Protein AF-A0A7C6PMX9-F1 (afdb_monomer_lite)

pLDDT: mean 78.34, std 14.9, range [43.12, 93.38]

Sequence (90 aa):
AHLLERYLEKKLHAKGIKMTATEALKHLSRIRSAHIEIKGTIYRLHSEASPEAVTIFQALGYRIPPRIEPLAKDDRDAKTEDSRAQNALV

Radius of gyration: 16.79 Å; chains: 1; bounding box: 39×36×38 Å

Foldseek 3Di:
DPPVQVVLCVLCVVVVHRDGSVVLVVLLVVFDWDWDDDPNWIKIATDDRDPSNVSSCVSVVHDDDDRIGGDDPVVVVVVVVVVVVVVVVD

Secondary structure (DSSP, 8-state):
-HHHHHHHHHHHHTTT----HHHHHHHHTTS-EEEEEETTEEEEEEPPPPHHHHHHHHHHTPPPPPSEEE--THHHHHHHHHHHHHHS--

Structure (mmCIF, N/CA/C/O backbone):
data_AF-A0A7C6PMX9-F1
#
_entry.id   AF-A0A7C6PMX9-F1
#
loop_
_atom_site.group_PDB
_atom_site.id
_atom_site.type_symbol
_atom_site.label_atom_id
_atom_site.label_alt_id
_atom_site.label_comp_id
_atom_site.label_asym_id
_atom_site.label_entity_id
_atom_site.label_seq_id
_atom_site.pdbx_PDB_ins_code
_atom_site.Cartn_x
_atom_site.Cartn_y
_atom_site.Cartn_z
_atom_site.occupancy
_atom_site.B_iso_or_equiv
_atom_site.auth_seq_id
_atom_site.auth_comp_id
_atom_site.auth_asym_id
_atom_site.auth_atom_id
_atom_site.pdbx_PDB_model_num
ATOM 1 N N . ALA A 1 1 ? -3.253 18.678 11.925 1.00 56.88 1 ALA A N 1
ATOM 2 C CA . ALA A 1 1 ? -2.829 17.462 11.198 1.00 56.88 1 ALA A CA 1
ATOM 3 C C . ALA A 1 1 ? -3.830 16.283 11.251 1.00 56.88 1 ALA A C 1
ATOM 5 O O . ALA A 1 1 ? -3.614 15.306 10.557 1.00 56.88 1 ALA A O 1
ATOM 6 N N . HIS A 1 2 ? -4.965 16.341 11.969 1.00 74.88 2 HIS A N 1
ATOM 7 C CA . HIS A 1 2 ? -5.686 15.110 12.363 1.00 74.88 2 HIS A CA 1
ATOM 8 C C . HIS A 1 2 ? -6.787 14.548 11.447 1.00 74.88 2 HIS A C 1
ATOM 10 O O . HIS A 1 2 ? -7.250 13.435 11.690 1.00 74.88 2 HIS A O 1
ATOM 16 N N . LEU A 1 3 ? -7.263 15.271 10.431 1.00 85.12 3 LEU A N 1
ATOM 17 C CA . LEU A 1 3 ? -8.396 14.788 9.622 1.00 85.12 3 LEU A CA 1
ATOM 18 C C . LEU A 1 3 ? -8.019 13.601 8.727 1.00 85.12 3 LEU A C 1
ATOM 20 O O . LEU A 1 3 ? -8.769 12.629 8.652 1.00 85.12 3 LEU A O 1
ATOM 24 N N . LEU A 1 4 ? -6.846 13.662 8.093 1.00 85.94 4 LEU A N 1
ATOM 25 C CA . LEU A 1 4 ? -6.362 12.599 7.212 1.00 85.94 4 LEU A CA 1
ATOM 26 C C . LEU A 1 4 ? -6.029 11.326 7.999 1.00 85.94 4 LEU A C 1
ATOM 28 O O . LEU A 1 4 ? -6.437 10.237 7.610 1.00 85.94 4 LEU A O 1
ATOM 32 N N . GLU A 1 5 ? -5.344 11.477 9.133 1.00 89.00 5 GLU A N 1
ATOM 33 C CA . GLU A 1 5 ? -4.992 10.376 10.036 1.00 89.00 5 GLU A CA 1
ATOM 34 C C . GLU A 1 5 ? -6.246 9.650 10.534 1.00 89.00 5 GLU A C 1
ATOM 36 O O . GLU A 1 5 ? -6.377 8.442 10.348 1.00 89.00 5 GLU A O 1
ATOM 41 N N . ARG A 1 6 ? -7.234 10.394 11.052 1.00 89.88 6 ARG A N 1
ATOM 42 C CA . ARG A 1 6 ? -8.506 9.813 11.511 1.00 89.88 6 ARG A CA 1
ATOM 43 C C . ARG A 1 6 ? -9.290 9.146 10.387 1.00 89.88 6 ARG A C 1
ATOM 45 O O . ARG A 1 6 ? -9.950 8.135 10.616 1.00 89.88 6 ARG A O 1
ATOM 52 N N . TYR A 1 7 ? -9.251 9.704 9.179 1.00 89.38 7 TYR A N 1
ATOM 53 C CA . TYR A 1 7 ? -9.883 9.086 8.016 1.00 89.38 7 TYR A CA 1
ATOM 54 C C . TYR A 1 7 ? -9.217 7.754 7.652 1.00 89.38 7 TYR A C 1
ATOM 56 O O . TYR A 1 7 ? -9.914 6.771 7.387 1.00 89.38 7 TYR A O 1
ATOM 64 N N . LEU A 1 8 ? -7.884 7.712 7.682 1.00 89.88 8 LEU A N 1
ATOM 65 C CA . LEU A 1 8 ? -7.108 6.504 7.428 1.00 89.88 8 LEU A CA 1
ATOM 66 C C . LEU A 1 8 ? -7.428 5.425 8.469 1.00 89.88 8 LEU A C 1
ATOM 68 O O . LEU A 1 8 ? -7.797 4.312 8.106 1.00 89.88 8 LEU A O 1
ATOM 72 N N . GLU A 1 9 ? -7.373 5.780 9.752 1.00 93.38 9 GLU A N 1
ATOM 73 C CA . GLU A 1 9 ? -7.703 4.888 10.867 1.00 93.38 9 GLU A CA 1
ATOM 74 C C . GLU A 1 9 ? -9.123 4.350 10.745 1.00 93.38 9 GLU A C 1
ATOM 76 O O . GLU A 1 9 ? -9.330 3.141 10.806 1.00 93.38 9 GLU A O 1
ATOM 81 N N . LYS A 1 10 ? -10.101 5.217 10.459 1.00 91.88 10 LYS A N 1
ATOM 82 C CA . LYS A 1 10 ? -11.494 4.804 10.256 1.00 91.88 10 LYS A CA 1
ATOM 83 C C . LYS A 1 10 ? -11.625 3.772 9.136 1.00 91.88 10 LYS A C 1
ATOM 85 O O . LYS A 1 10 ? -12.363 2.800 9.293 1.00 91.88 10 LYS A O 1
ATOM 90 N N . LYS A 1 11 ? -10.926 3.959 8.012 1.00 90.12 11 LYS A N 1
ATOM 91 C CA . LYS A 1 11 ? -10.940 2.993 6.901 1.00 90.12 11 LYS A CA 1
ATOM 92 C C . LYS A 1 11 ? -10.300 1.662 7.278 1.00 90.12 11 LYS A C 1
ATOM 94 O O . LYS A 1 11 ? -10.851 0.616 6.947 1.00 90.12 11 LYS A O 1
ATOM 99 N N . LEU A 1 12 ? -9.169 1.697 7.974 1.00 91.69 12 LEU A N 1
ATOM 100 C CA . LEU A 1 12 ? -8.465 0.495 8.419 1.00 91.69 12 LEU A CA 1
ATOM 101 C C . LEU A 1 12 ? -9.307 -0.285 9.437 1.00 91.69 12 LEU A C 1
ATOM 103 O O . LEU A 1 12 ? -9.513 -1.490 9.288 1.00 91.69 12 LEU A O 1
ATOM 107 N N . HIS A 1 13 ? -9.904 0.413 10.404 1.00 92.88 13 HIS A N 1
ATOM 108 C CA . HIS A 1 13 ? -10.746 -0.189 11.439 1.00 92.88 13 HIS A CA 1
ATOM 109 C C . HIS A 1 13 ? -12.031 -0.777 10.852 1.00 92.88 13 HIS A C 1
ATOM 111 O O . HIS A 1 13 ? -12.444 -1.858 11.265 1.00 92.88 13 HIS A O 1
ATOM 117 N N . ALA A 1 14 ? -12.618 -0.143 9.830 1.00 91.12 14 ALA A N 1
ATOM 118 C CA . ALA A 1 14 ? -13.762 -0.689 9.090 1.00 91.12 14 ALA A CA 1
ATOM 119 C C . ALA A 1 14 ? -13.453 -2.022 8.378 1.00 91.12 14 ALA A C 1
ATOM 121 O O . ALA A 1 14 ? -14.368 -2.757 8.015 1.00 91.12 14 ALA A O 1
ATOM 122 N N . LYS A 1 15 ? -12.170 -2.346 8.185 1.00 89.12 15 LYS A N 1
ATOM 123 C CA . LYS A 1 15 ? -11.686 -3.618 7.632 1.00 89.12 15 LYS A CA 1
ATOM 124 C C . LYS A 1 15 ? -11.135 -4.565 8.704 1.00 89.12 15 LYS A C 1
ATOM 126 O O . LYS A 1 15 ? -10.521 -5.570 8.366 1.00 89.12 15 LYS A O 1
ATOM 131 N N . GLY A 1 16 ? -11.358 -4.262 9.985 1.00 89.88 16 GLY A N 1
ATOM 132 C CA . GLY A 1 16 ? -10.909 -5.078 11.117 1.00 89.88 16 GLY A CA 1
ATOM 133 C C . GLY A 1 16 ? -9.442 -4.875 11.502 1.00 89.88 16 GLY A C 1
ATOM 134 O O . GLY A 1 16 ? -8.938 -5.565 12.384 1.00 89.88 16 GLY A O 1
ATOM 135 N N . ILE A 1 17 ? -8.752 -3.917 10.882 1.00 90.44 17 ILE A N 1
ATOM 136 C CA . ILE A 1 17 ? -7.344 -3.637 11.143 1.00 90.44 17 ILE A CA 1
ATOM 137 C C . ILE A 1 17 ? -7.252 -2.575 12.236 1.00 90.44 17 ILE A C 1
ATOM 139 O O . ILE A 1 17 ? -7.466 -1.389 11.986 1.00 90.44 17 ILE A O 1
ATOM 143 N N . LYS A 1 18 ? -6.908 -2.993 13.455 1.00 90.19 18 LYS A N 1
ATOM 144 C CA . LYS A 1 18 ? -6.664 -2.088 14.586 1.00 90.19 18 LYS A CA 1
ATOM 145 C C . LYS A 1 18 ? -5.229 -1.559 14.542 1.00 90.19 18 LYS A C 1
ATOM 147 O O . LYS A 1 18 ? -4.374 -2.044 15.272 1.00 90.19 18 LYS A O 1
ATOM 152 N N . MET A 1 19 ? -4.975 -0.589 13.668 1.00 91.06 19 MET A N 1
ATOM 153 C CA . MET A 1 19 ? -3.710 0.156 13.636 1.00 91.06 19 MET A CA 1
ATOM 154 C C . MET A 1 19 ? -3.960 1.663 13.610 1.00 91.06 19 MET A C 1
ATOM 156 O O . MET A 1 19 ? -5.035 2.113 13.196 1.00 91.06 19 MET A O 1
ATOM 160 N N . THR A 1 20 ? -2.970 2.430 14.051 1.00 92.25 20 THR A N 1
ATOM 161 C CA . THR A 1 20 ? -2.953 3.896 13.943 1.00 92.25 20 THR A CA 1
ATOM 162 C C . THR A 1 20 ? -2.507 4.346 12.551 1.00 92.25 20 THR A C 1
ATOM 164 O O . THR A 1 20 ? -1.866 3.594 11.808 1.00 92.25 20 THR A O 1
ATOM 167 N N . ALA A 1 21 ? -2.794 5.597 12.187 1.00 88.94 21 ALA A N 1
ATOM 168 C CA . ALA A 1 21 ? -2.334 6.152 10.914 1.00 88.94 21 ALA A CA 1
ATOM 169 C C . ALA A 1 21 ? -0.804 6.173 10.810 1.00 88.94 21 ALA A C 1
ATOM 171 O O . ALA A 1 21 ? -0.244 5.859 9.761 1.00 88.94 21 ALA A O 1
ATOM 172 N N . THR A 1 22 ? -0.125 6.488 11.911 1.00 90.44 22 THR A N 1
ATOM 173 C CA . THR A 1 22 ? 1.339 6.528 11.985 1.00 90.44 22 THR A CA 1
ATOM 174 C C . THR A 1 22 ? 1.958 5.158 11.725 1.00 90.44 22 THR A C 1
ATOM 176 O O . THR A 1 22 ? 2.933 5.049 10.981 1.00 90.44 22 THR A O 1
ATOM 179 N N . GLU A 1 23 ? 1.387 4.098 12.297 1.00 90.19 23 GLU A N 1
ATOM 180 C CA . GLU A 1 23 ? 1.837 2.727 12.042 1.00 90.19 23 GLU A CA 1
ATOM 181 C C . GLU A 1 23 ? 1.617 2.342 10.582 1.00 90.19 23 GLU A C 1
ATOM 183 O O . GLU A 1 23 ? 2.548 1.862 9.932 1.00 90.19 23 GLU A O 1
ATOM 188 N N . ALA A 1 24 ? 0.436 2.635 10.033 1.00 88.75 24 ALA A N 1
ATOM 189 C CA . ALA A 1 24 ? 0.134 2.377 8.630 1.00 88.75 24 ALA A CA 1
ATOM 190 C C . ALA A 1 24 ? 1.154 3.055 7.703 1.00 88.75 24 ALA A C 1
ATOM 192 O O . ALA A 1 24 ? 1.759 2.409 6.845 1.00 88.75 24 ALA A O 1
ATOM 193 N N . LEU A 1 25 ? 1.415 4.346 7.922 1.00 88.31 25 LEU A N 1
ATOM 194 C CA . LEU A 1 25 ? 2.383 5.122 7.149 1.00 88.31 25 LEU A CA 1
ATOM 195 C C . LEU A 1 25 ? 3.810 4.588 7.301 1.00 88.31 25 LEU A C 1
ATOM 197 O O . LEU A 1 25 ? 4.562 4.584 6.330 1.00 88.31 25 LEU A O 1
ATOM 201 N N . LYS A 1 26 ? 4.183 4.084 8.481 1.00 89.69 26 LYS A N 1
ATOM 202 C CA . LYS A 1 26 ? 5.490 3.454 8.713 1.00 89.69 26 LYS A CA 1
ATOM 203 C C . LYS A 1 26 ? 5.664 2.157 7.921 1.00 89.69 26 LYS A C 1
ATOM 205 O O . LYS A 1 26 ? 6.773 1.861 7.485 1.00 89.69 26 LYS A O 1
ATOM 210 N N . HIS A 1 27 ? 4.602 1.378 7.734 1.00 88.38 27 HIS A N 1
ATOM 211 C CA . HIS A 1 27 ? 4.646 0.193 6.874 1.00 88.38 27 HIS A CA 1
ATOM 212 C C . HIS A 1 27 ? 4.695 0.575 5.393 1.00 88.38 27 HIS A C 1
ATOM 214 O O . HIS A 1 27 ? 5.487 0.008 4.644 1.00 88.38 27 HIS A O 1
ATOM 220 N N . LEU A 1 28 ? 3.911 1.572 4.982 1.00 85.62 28 LEU A N 1
ATOM 221 C CA . LEU A 1 28 ? 3.882 2.047 3.598 1.00 85.62 28 LEU A CA 1
ATOM 222 C C . LEU A 1 28 ? 5.202 2.709 3.174 1.00 85.62 28 LEU A C 1
ATOM 224 O O . LEU A 1 28 ? 5.669 2.473 2.064 1.00 85.62 28 LEU A O 1
ATOM 228 N N . SER A 1 29 ? 5.851 3.471 4.059 1.00 83.94 29 SER A N 1
ATOM 229 C CA . SER A 1 29 ? 7.120 4.157 3.769 1.00 83.94 29 SER A CA 1
ATOM 230 C C . SER A 1 29 ? 8.305 3.213 3.556 1.00 83.94 29 SER A C 1
ATOM 232 O O . SER A 1 29 ? 9.334 3.616 3.014 1.00 83.94 29 SER A O 1
ATOM 234 N N . ARG A 1 30 ? 8.174 1.939 3.948 1.00 83.31 30 ARG A N 1
ATOM 235 C CA . ARG A 1 30 ? 9.175 0.903 3.654 1.00 83.31 30 ARG A CA 1
ATOM 236 C C . ARG A 1 30 ? 9.194 0.507 2.184 1.00 83.31 30 ARG A C 1
ATOM 238 O O . ARG A 1 30 ? 10.201 -0.040 1.742 1.00 83.31 30 ARG A O 1
ATOM 245 N N . ILE A 1 31 ? 8.130 0.796 1.432 1.00 84.19 31 ILE A N 1
ATOM 246 C CA . ILE A 1 31 ? 8.132 0.628 -0.019 1.00 84.19 31 ILE A CA 1
ATOM 247 C C . ILE A 1 31 ? 8.953 1.766 -0.618 1.00 84.19 31 ILE A C 1
ATOM 249 O O . ILE A 1 31 ? 8.474 2.883 -0.815 1.00 84.19 31 ILE A O 1
ATOM 253 N N . ARG A 1 32 ? 10.224 1.481 -0.888 1.00 80.00 32 ARG A N 1
ATOM 254 C CA . ARG A 1 32 ? 11.132 2.419 -1.542 1.00 80.00 32 ARG A CA 1
ATOM 255 C C . ARG A 1 32 ? 10.860 2.427 -3.037 1.00 80.00 32 ARG A C 1
ATOM 257 O O . ARG A 1 32 ? 10.557 1.389 -3.620 1.00 80.00 32 ARG A O 1
ATOM 264 N N . SER A 1 33 ? 11.012 3.590 -3.654 1.00 82.56 33 SER A N 1
ATOM 265 C CA . SER A 1 33 ? 11.070 3.715 -5.107 1.00 82.56 33 SER A CA 1
ATOM 266 C C . SER A 1 33 ? 12.474 4.145 -5.530 1.00 82.56 33 SER A C 1
ATOM 268 O O . SER A 1 33 ? 13.108 4.968 -4.871 1.00 82.56 33 SER A O 1
ATOM 270 N N . ALA A 1 34 ? 12.975 3.560 -6.610 1.00 80.94 34 ALA A N 1
ATOM 271 C CA . ALA A 1 34 ? 14.233 3.911 -7.254 1.00 80.94 34 ALA A CA 1
ATOM 272 C C . ALA A 1 34 ? 13.985 4.134 -8.747 1.00 80.94 34 ALA A C 1
ATOM 274 O O . ALA A 1 34 ? 13.076 3.539 -9.319 1.00 80.94 34 ALA A O 1
ATOM 275 N N . HIS A 1 35 ? 14.785 4.983 -9.384 1.00 81.38 35 HIS A N 1
ATOM 276 C CA . HIS A 1 35 ? 14.730 5.165 -10.833 1.00 81.38 35 HIS A CA 1
ATOM 277 C C . HIS A 1 35 ? 15.886 4.403 -11.466 1.00 81.38 35 HIS A C 1
ATOM 279 O O . HIS A 1 35 ? 17.017 4.491 -10.988 1.00 81.38 35 HIS A O 1
ATOM 285 N N . ILE A 1 36 ? 15.594 3.649 -12.519 1.00 82.12 36 ILE A N 1
ATOM 286 C CA . ILE A 1 36 ? 16.597 2.918 -13.289 1.00 82.12 36 ILE A CA 1
ATOM 287 C C . ILE A 1 36 ? 16.442 3.272 -14.761 1.00 82.12 36 ILE A C 1
ATOM 289 O O . ILE A 1 36 ? 15.327 3.370 -15.267 1.00 82.12 36 ILE A O 1
ATOM 293 N N . GLU A 1 37 ? 17.558 3.459 -15.452 1.00 82.69 37 GLU A N 1
ATOM 294 C CA . GLU A 1 37 ? 17.567 3.670 -16.893 1.00 82.69 37 GLU A CA 1
ATOM 295 C C . GLU A 1 37 ? 18.017 2.386 -17.589 1.00 82.69 37 GLU A C 1
ATOM 297 O O . GLU A 1 37 ? 19.078 1.838 -17.290 1.00 82.69 37 GLU A O 1
ATOM 302 N N . ILE A 1 38 ? 17.202 1.888 -18.517 1.00 81.62 38 ILE A N 1
ATOM 303 C CA . ILE A 1 38 ? 17.522 0.720 -19.337 1.00 81.62 38 ILE A CA 1
ATOM 304 C C . ILE A 1 38 ? 17.327 1.117 -20.795 1.00 81.62 38 ILE A C 1
ATOM 306 O O . ILE A 1 38 ? 16.212 1.433 -21.211 1.00 81.62 38 ILE A O 1
ATOM 310 N N . LYS A 1 39 ? 18.410 1.076 -21.583 1.00 82.75 39 LYS A N 1
ATOM 311 C CA . LYS A 1 39 ? 18.395 1.367 -23.030 1.00 82.75 39 LYS A CA 1
ATOM 312 C C . LYS A 1 39 ? 17.718 2.714 -23.364 1.00 82.75 39 LYS A C 1
ATOM 314 O O . LYS A 1 39 ? 16.892 2.779 -24.270 1.00 82.75 39 LYS A O 1
ATOM 319 N N . GLY A 1 40 ? 18.019 3.771 -22.603 1.00 81.25 40 GLY A N 1
ATOM 320 C CA . GLY A 1 40 ? 17.457 5.114 -22.812 1.00 81.25 40 GLY A 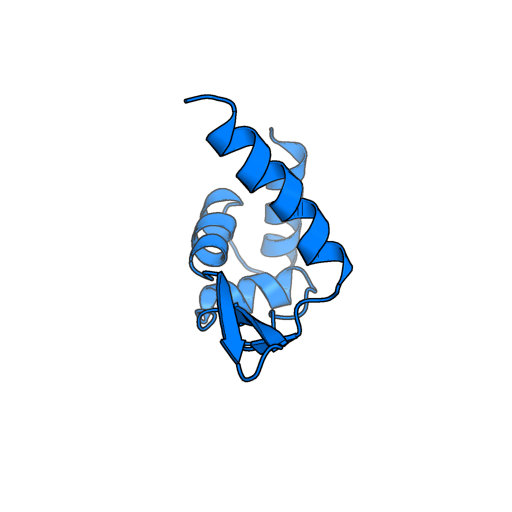CA 1
ATOM 321 C C . GLY A 1 40 ? 16.022 5.311 -22.308 1.00 81.25 40 GLY A C 1
ATOM 322 O O . GLY A 1 40 ? 15.439 6.373 -22.515 1.00 81.25 40 GLY A O 1
ATOM 323 N N . THR A 1 41 ? 15.425 4.301 -21.664 1.00 83.19 41 THR A N 1
ATOM 324 C CA . THR A 1 41 ? 14.087 4.390 -21.060 1.00 83.19 41 THR A CA 1
ATOM 325 C C . THR A 1 41 ? 14.201 4.377 -19.540 1.00 83.19 41 THR A C 1
ATOM 327 O O . THR A 1 41 ? 14.843 3.489 -18.976 1.00 83.19 41 THR A O 1
ATOM 330 N N . ILE A 1 42 ? 13.572 5.350 -18.878 1.00 83.56 42 ILE A N 1
ATOM 331 C CA . ILE A 1 42 ? 13.554 5.456 -17.416 1.00 83.56 42 ILE A CA 1
ATOM 332 C C . ILE A 1 42 ? 12.365 4.666 -16.868 1.00 83.56 42 ILE A C 1
ATOM 334 O O . ILE A 1 42 ? 11.223 4.848 -17.290 1.00 83.56 42 ILE A O 1
ATOM 338 N N . TYR A 1 43 ? 12.639 3.820 -15.886 1.00 84.12 43 TYR A N 1
ATOM 339 C CA . TYR A 1 43 ? 11.654 3.049 -15.146 1.00 84.12 43 TYR A CA 1
ATOM 340 C C . TYR A 1 43 ? 11.690 3.447 -13.675 1.00 84.12 43 TYR A C 1
ATOM 342 O O . TYR A 1 43 ? 12.750 3.749 -13.119 1.00 84.12 43 TYR A O 1
ATOM 350 N N . ARG A 1 44 ? 10.530 3.400 -13.027 1.00 83.50 44 ARG A N 1
ATOM 351 C CA . ARG A 1 44 ? 10.395 3.437 -11.576 1.00 83.50 44 ARG A CA 1
ATOM 352 C C . ARG A 1 44 ? 10.329 2.002 -11.063 1.00 83.50 44 ARG A C 1
ATOM 354 O O . ARG A 1 44 ? 9.445 1.232 -11.427 1.00 83.50 44 ARG A O 1
ATOM 361 N N . LEU A 1 45 ? 11.298 1.646 -10.235 1.00 84.56 45 LEU A N 1
ATOM 362 C CA . LEU A 1 45 ? 11.377 0.375 -9.537 1.00 84.56 45 LEU A CA 1
ATOM 363 C C . LEU A 1 45 ? 10.846 0.563 -8.116 1.00 84.56 45 LEU A C 1
ATOM 365 O O . LEU A 1 45 ? 11.344 1.416 -7.385 1.00 84.56 45 LEU A O 1
ATOM 369 N N . HIS A 1 46 ? 9.877 -0.243 -7.707 1.00 83.69 46 HIS A N 1
ATOM 370 C CA . HIS A 1 46 ? 9.386 -0.300 -6.335 1.00 83.69 46 HIS A CA 1
AT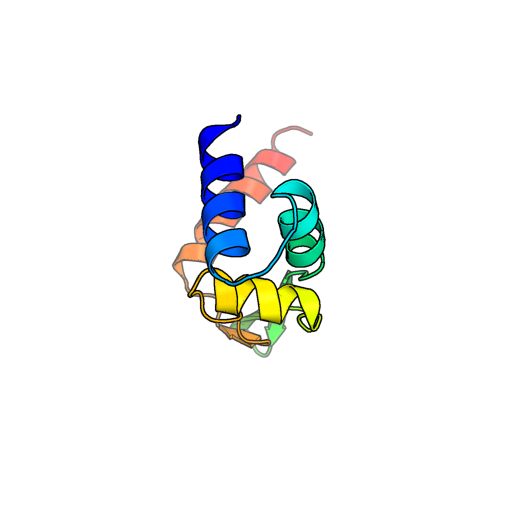OM 371 C C . HIS A 1 46 ? 9.967 -1.521 -5.620 1.00 83.69 46 HIS A C 1
ATOM 373 O O . HIS A 1 46 ? 10.032 -2.616 -6.187 1.00 83.69 46 HIS A O 1
ATOM 379 N N . SER A 1 47 ? 10.384 -1.349 -4.364 1.00 82.81 47 SER A N 1
ATOM 380 C CA . SER A 1 47 ? 10.756 -2.478 -3.515 1.00 82.81 47 SER A CA 1
ATOM 381 C C . SER A 1 47 ? 9.544 -3.367 -3.247 1.00 82.81 47 SER A C 1
ATOM 383 O O . SER A 1 47 ? 8.397 -2.926 -3.322 1.00 82.81 47 SER A O 1
ATOM 385 N N . GLU A 1 48 ? 9.798 -4.626 -2.901 1.00 81.50 48 GLU A N 1
ATOM 386 C CA . GLU A 1 48 ? 8.734 -5.557 -2.544 1.00 81.50 48 GLU A CA 1
ATOM 387 C C . GLU A 1 48 ? 7.884 -5.022 -1.383 1.00 81.50 48 GLU A C 1
ATOM 389 O O . GLU A 1 48 ? 8.407 -4.551 -0.369 1.00 81.50 48 GLU A O 1
ATOM 394 N N . ALA A 1 49 ? 6.563 -5.068 -1.560 1.00 82.69 49 ALA A N 1
ATOM 395 C CA . ALA A 1 49 ? 5.621 -4.698 -0.519 1.00 82.69 49 ALA A CA 1
ATOM 396 C C . ALA A 1 49 ? 5.595 -5.792 0.551 1.00 82.69 49 ALA A C 1
ATOM 398 O O . ALA A 1 49 ? 5.383 -6.964 0.237 1.00 82.69 49 ALA A O 1
ATOM 399 N N . SER A 1 50 ? 5.781 -5.410 1.817 1.00 85.38 50 SER A N 1
ATOM 400 C CA . SER A 1 50 ? 5.634 -6.359 2.919 1.00 85.38 50 SER A CA 1
ATOM 401 C C . SER A 1 50 ? 4.172 -6.823 3.041 1.00 85.38 50 SER A C 1
ATOM 403 O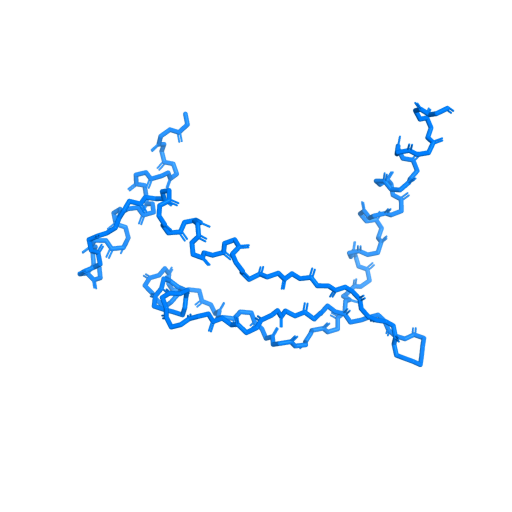 O . SER A 1 50 ? 3.266 -6.088 2.626 1.00 85.38 50 SER A O 1
ATOM 405 N N . PRO A 1 51 ? 3.902 -8.000 3.634 1.00 87.69 51 PRO A N 1
ATOM 406 C CA . PRO A 1 51 ? 2.536 -8.486 3.845 1.00 87.69 51 PRO A CA 1
ATOM 407 C C . PRO A 1 51 ? 1.635 -7.470 4.567 1.00 87.69 51 PRO A C 1
ATOM 409 O O . PRO A 1 51 ? 0.453 -7.326 4.245 1.00 87.69 51 PRO A O 1
ATOM 412 N N . GLU A 1 52 ? 2.198 -6.698 5.498 1.00 88.12 52 GLU A N 1
ATOM 413 C CA . GLU A 1 52 ? 1.482 -5.642 6.217 1.00 88.12 52 GLU A CA 1
ATOM 414 C C . GLU A 1 52 ? 1.121 -4.479 5.289 1.00 88.12 52 GLU A C 1
ATOM 416 O O . GLU A 1 52 ? -0.011 -3.999 5.315 1.00 88.12 52 GLU A O 1
ATOM 421 N N . ALA A 1 53 ? 2.048 -4.052 4.426 1.00 87.06 53 ALA A N 1
ATOM 422 C CA . ALA A 1 53 ? 1.782 -3.001 3.450 1.00 87.06 53 ALA A CA 1
ATOM 423 C C . ALA A 1 53 ? 0.700 -3.433 2.448 1.00 87.06 53 ALA A C 1
ATOM 425 O O . ALA A 1 53 ? -0.216 -2.663 2.166 1.00 87.06 53 ALA A O 1
ATOM 426 N N . VAL A 1 54 ? 0.750 -4.681 1.972 1.00 87.56 54 VAL A N 1
ATOM 427 C CA . VAL A 1 54 ? -0.288 -5.279 1.113 1.00 87.56 54 VAL A CA 1
ATOM 428 C C . VAL A 1 54 ? -1.661 -5.213 1.780 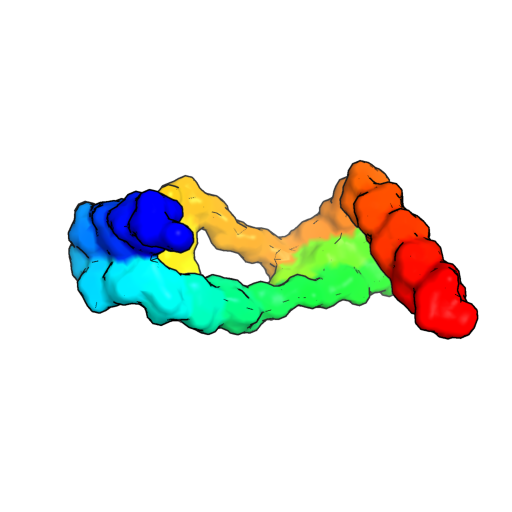1.00 87.56 54 VAL A C 1
ATOM 430 O O . VAL A 1 54 ? -2.625 -4.751 1.168 1.00 87.56 54 VAL A O 1
ATOM 433 N N . THR A 1 55 ? -1.734 -5.613 3.049 1.00 89.06 55 THR A N 1
ATOM 434 C CA . THR A 1 55 ? -2.971 -5.593 3.840 1.00 89.06 55 THR A CA 1
ATOM 435 C C . THR A 1 55 ? -3.530 -4.171 3.970 1.00 89.06 55 THR A C 1
ATOM 437 O O . THR A 1 55 ? -4.732 -3.954 3.810 1.00 89.06 55 THR A O 1
ATOM 440 N N . ILE A 1 56 ? -2.659 -3.177 4.174 1.00 89.56 56 ILE A N 1
ATOM 441 C CA . ILE A 1 56 ? -3.039 -1.759 4.228 1.00 89.56 56 ILE A CA 1
ATOM 442 C C . ILE A 1 56 ? -3.579 -1.278 2.872 1.00 89.56 56 ILE A C 1
ATOM 444 O O . ILE A 1 56 ? -4.655 -0.682 2.831 1.00 89.56 56 ILE A O 1
ATOM 448 N N . PHE A 1 57 ? -2.895 -1.556 1.754 1.00 89.25 57 PHE A N 1
ATOM 449 C CA . PHE A 1 57 ? -3.366 -1.163 0.415 1.00 89.25 57 PHE A CA 1
ATOM 450 C C . PHE A 1 57 ? -4.747 -1.742 0.098 1.00 89.25 57 PHE A C 1
ATOM 452 O O . PHE A 1 57 ? -5.639 -1.010 -0.338 1.00 89.25 57 PHE A O 1
ATOM 459 N N . GLN A 1 58 ? -4.943 -3.032 0.380 1.00 88.62 58 GLN A N 1
ATOM 460 C CA . GLN A 1 58 ? -6.222 -3.711 0.179 1.00 88.62 58 GLN A CA 1
ATOM 461 C C . GLN A 1 58 ? -7.333 -3.096 1.032 1.00 88.62 58 GLN A C 1
ATOM 463 O O . GLN A 1 58 ? -8.432 -2.845 0.535 1.00 88.62 58 GLN A O 1
ATOM 468 N N . ALA A 1 59 ? -7.051 -2.799 2.302 1.00 87.75 59 ALA A N 1
ATOM 469 C CA . ALA A 1 59 ? -8.025 -2.191 3.199 1.00 87.75 59 ALA A CA 1
ATOM 470 C C . ALA A 1 59 ? -8.438 -0.781 2.761 1.00 87.75 59 ALA A C 1
ATOM 472 O O . ALA A 1 59 ? -9.603 -0.399 2.892 1.00 87.75 59 ALA A O 1
ATOM 473 N N . LEU A 1 60 ? -7.500 -0.021 2.199 1.00 87.38 60 LEU A N 1
ATOM 474 C CA . LEU A 1 60 ? -7.751 1.321 1.683 1.00 87.38 60 LEU A CA 1
ATOM 475 C C . LEU A 1 60 ? -8.421 1.325 0.296 1.00 87.38 60 LEU A C 1
ATOM 477 O O . LEU A 1 60 ? -8.910 2.377 -0.125 1.00 87.38 60 LEU A O 1
ATOM 481 N N . GLY A 1 61 ? -8.498 0.168 -0.373 1.00 85.12 61 GLY A N 1
ATOM 482 C CA . GLY A 1 61 ? -9.074 0.012 -1.711 1.00 85.12 61 GLY A CA 1
ATOM 483 C C . GLY A 1 61 ? -8.147 0.473 -2.837 1.00 85.12 61 GLY A C 1
ATOM 484 O O . GLY A 1 61 ? -8.619 0.777 -3.929 1.00 85.12 61 GLY A O 1
ATOM 485 N N . TYR A 1 62 ? -6.843 0.554 -2.576 1.00 86.88 62 TYR A N 1
ATOM 486 C CA . TYR A 1 62 ? -5.842 0.942 -3.563 1.00 86.88 62 TYR A CA 1
ATOM 487 C C . TYR A 1 62 ? -5.173 -0.281 -4.185 1.00 86.88 62 TYR A C 1
ATOM 489 O O . TYR A 1 62 ? -5.033 -1.337 -3.565 1.00 86.88 62 TYR A O 1
ATOM 497 N N . ARG A 1 63 ? -4.708 -0.116 -5.425 1.00 84.31 63 ARG A N 1
ATOM 498 C CA . ARG A 1 63 ? -3.857 -1.107 -6.078 1.00 84.31 63 ARG A CA 1
ATOM 499 C C . ARG A 1 63 ? -2.448 -1.024 -5.494 1.00 84.31 63 ARG A C 1
ATOM 501 O O . ARG A 1 63 ? -1.927 0.066 -5.280 1.00 84.31 63 ARG A O 1
ATOM 508 N N . ILE A 1 64 ? -1.835 -2.181 -5.266 1.00 84.19 64 ILE A N 1
ATOM 509 C CA . ILE A 1 64 ? -0.425 -2.261 -4.875 1.00 84.19 64 ILE A CA 1
ATOM 510 C C . ILE A 1 64 ? 0.413 -1.772 -6.068 1.00 84.19 64 ILE A C 1
ATOM 512 O O . ILE A 1 64 ? 0.162 -2.236 -7.188 1.00 84.19 64 ILE A O 1
ATOM 516 N N . PRO A 1 65 ? 1.372 -0.852 -5.866 1.00 79.62 65 PRO A N 1
ATOM 517 C CA . PRO A 1 65 ? 2.214 -0.372 -6.951 1.00 79.62 65 PRO A CA 1
ATOM 518 C C . PRO A 1 65 ? 2.977 -1.543 -7.594 1.00 79.62 65 PRO A C 1
ATOM 520 O O . PRO A 1 65 ? 3.482 -2.416 -6.878 1.00 79.62 65 PRO A O 1
ATOM 523 N N . PRO A 1 66 ? 3.039 -1.610 -8.935 1.00 82.19 66 PRO A N 1
ATOM 524 C CA . PRO A 1 66 ? 3.794 -2.650 -9.621 1.00 82.19 66 PRO A CA 1
ATOM 525 C C . PRO A 1 66 ? 5.288 -2.508 -9.311 1.00 82.19 66 PRO A C 1
ATOM 527 O O . PRO A 1 66 ? 5.788 -1.410 -9.090 1.00 82.19 66 PRO A O 1
ATOM 530 N N . ARG A 1 67 ? 6.032 -3.622 -9.323 1.00 81.31 67 ARG A N 1
ATOM 531 C CA . ARG A 1 67 ? 7.481 -3.586 -9.054 1.00 81.31 67 ARG A CA 1
ATOM 532 C C . ARG A 1 67 ? 8.249 -2.734 -10.059 1.00 81.31 67 ARG A C 1
ATOM 534 O O . ARG A 1 67 ? 9.250 -2.142 -9.687 1.00 81.31 67 ARG A O 1
ATOM 541 N N . ILE A 1 68 ? 7.811 -2.704 -11.313 1.00 82.31 68 ILE A N 1
ATOM 542 C CA . ILE A 1 68 ? 8.417 -1.917 -12.385 1.00 82.31 68 ILE A CA 1
ATOM 543 C C . ILE A 1 68 ? 7.290 -1.160 -13.075 1.00 82.31 68 ILE A C 1
ATOM 545 O O . ILE A 1 68 ? 6.307 -1.769 -13.498 1.00 82.31 68 ILE A O 1
ATOM 549 N N . GLU A 1 69 ? 7.457 0.146 -13.213 1.00 84.38 69 GLU A N 1
ATOM 550 C CA . GLU A 1 69 ? 6.553 1.017 -13.952 1.00 84.38 69 GLU A CA 1
ATOM 551 C C . GLU A 1 69 ? 7.368 1.894 -14.915 1.00 84.38 69 GLU A C 1
ATOM 553 O O . GLU A 1 69 ? 8.401 2.433 -14.511 1.00 84.38 69 GLU A O 1
ATOM 558 N N . PRO A 1 70 ? 6.976 2.032 -16.193 1.00 80.50 70 PRO A N 1
ATOM 559 C CA . PRO A 1 70 ? 7.607 3.005 -17.078 1.00 80.50 70 PRO A CA 1
ATOM 560 C C . PRO A 1 70 ? 7.340 4.417 -16.548 1.00 80.50 70 PRO A C 1
ATOM 562 O O . PRO A 1 70 ? 6.196 4.769 -16.261 1.00 80.50 70 PRO A O 1
ATOM 565 N N . LEU A 1 71 ? 8.387 5.234 -16.415 1.00 76.69 71 LEU A N 1
ATOM 566 C CA . LEU A 1 71 ? 8.218 6.601 -15.938 1.00 76.69 71 LEU A CA 1
ATOM 567 C C . LEU A 1 71 ? 7.584 7.439 -17.059 1.00 76.69 71 LEU A C 1
ATOM 569 O O . LEU A 1 71 ? 8.203 7.667 -18.103 1.00 76.69 71 LEU A O 1
ATOM 573 N N . ALA A 1 72 ? 6.335 7.869 -16.863 1.00 65.69 72 ALA A N 1
ATOM 574 C CA . ALA A 1 72 ? 5.639 8.727 -17.816 1.00 65.69 72 ALA A CA 1
ATOM 575 C C . ALA A 1 72 ? 6.368 10.073 -17.978 1.00 65.69 72 ALA A C 1
ATOM 577 O O . ALA A 1 72 ? 7.056 10.549 -17.075 1.00 65.69 72 ALA A O 1
ATOM 578 N N . LYS A 1 73 ? 6.227 10.685 -19.160 1.00 55.03 73 LYS A N 1
ATOM 579 C CA . LYS A 1 73 ? 6.970 11.890 -19.560 1.00 55.03 73 LYS A CA 1
ATOM 580 C C . LYS A 1 73 ? 6.772 13.068 -18.595 1.00 55.03 73 LYS A C 1
ATOM 582 O O . LYS A 1 73 ? 7.747 13.777 -18.384 1.00 55.03 73 LYS A O 1
ATOM 587 N N . ASP A 1 74 ? 5.604 13.181 -17.968 1.00 56.78 74 ASP A N 1
ATOM 588 C CA . ASP A 1 74 ? 5.248 14.281 -17.059 1.00 56.78 74 ASP A CA 1
ATOM 589 C C . ASP A 1 74 ? 6.015 14.248 -15.719 1.00 56.78 74 ASP A C 1
ATOM 591 O O . ASP A 1 74 ? 6.270 15.290 -15.121 1.00 56.78 74 ASP A O 1
ATOM 595 N N . ASP A 1 75 ? 6.496 13.076 -15.281 1.00 52.94 75 ASP A N 1
ATOM 596 C CA . ASP A 1 75 ? 7.327 12.940 -14.070 1.00 52.94 75 ASP A CA 1
ATOM 597 C C . ASP A 1 75 ? 8.794 13.365 -14.300 1.00 52.94 75 ASP A C 1
ATOM 599 O O . ASP A 1 75 ? 9.557 13.528 -13.342 1.00 52.94 75 ASP A O 1
ATOM 603 N N . ARG A 1 76 ? 9.220 13.537 -15.562 1.00 52.88 76 ARG A N 1
ATOM 604 C CA . ARG A 1 76 ? 10.569 14.032 -15.900 1.00 52.88 76 ARG A CA 1
ATOM 605 C C . ARG A 1 76 ? 10.718 15.525 -15.617 1.00 52.88 76 ARG A C 1
ATOM 607 O O . ARG A 1 76 ? 11.798 15.970 -15.221 1.00 52.88 76 ARG A O 1
ATOM 614 N N . ASP A 1 77 ? 9.639 16.279 -15.785 1.00 50.69 77 ASP A N 1
ATOM 615 C CA . ASP A 1 77 ? 9.667 17.735 -15.665 1.00 50.69 77 ASP A CA 1
ATOM 616 C C 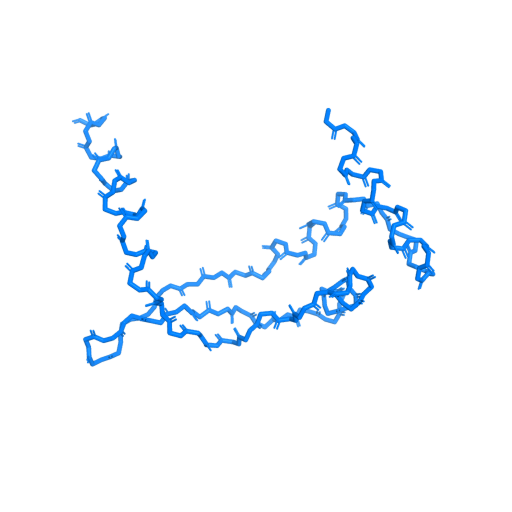. ASP A 1 77 ? 9.643 18.171 -14.192 1.00 50.69 77 ASP A C 1
ATOM 618 O O . ASP A 1 77 ? 10.398 19.065 -13.811 1.00 50.69 77 ASP A O 1
ATOM 622 N N . ALA A 1 78 ? 8.937 17.432 -13.324 1.00 51.44 78 ALA A N 1
ATOM 623 C CA . ALA A 1 78 ? 8.886 17.699 -11.881 1.00 51.44 78 ALA A CA 1
ATOM 624 C C . ALA A 1 78 ? 10.263 17.646 -11.185 1.00 51.44 78 ALA A C 1
ATOM 626 O O . ALA A 1 78 ? 10.487 18.337 -10.195 1.00 51.44 78 ALA A O 1
ATOM 627 N N . LYS A 1 79 ? 11.216 16.852 -11.702 1.00 52.66 79 LYS A N 1
ATOM 628 C CA . LYS A 1 79 ? 12.577 16.762 -11.136 1.00 52.66 79 LYS A CA 1
ATOM 629 C C . LYS A 1 79 ? 13.644 17.571 -11.858 1.00 52.66 79 LYS A C 1
ATOM 631 O O . LYS A 1 79 ? 14.706 17.788 -11.276 1.00 52.66 79 LYS A O 1
ATOM 636 N N . THR A 1 80 ? 13.382 18.063 -13.068 1.00 50.22 80 THR A N 1
ATOM 637 C CA . THR A 1 80 ? 14.300 19.036 -13.682 1.00 50.22 80 THR A CA 1
ATOM 638 C C . THR A 1 80 ? 14.292 20.344 -12.880 1.00 50.22 80 THR A C 1
ATOM 640 O O . THR A 1 80 ? 15.320 21.010 -12.775 1.00 50.22 80 THR A O 1
ATOM 643 N N . GLU A 1 81 ? 13.168 20.673 -12.239 1.00 47.56 81 GLU A N 1
ATOM 644 C CA . GLU A 1 81 ? 13.046 21.821 -11.336 1.00 47.56 81 GLU A CA 1
ATOM 645 C C . GLU A 1 81 ? 13.650 21.563 -9.947 1.00 47.56 81 GLU A C 1
ATOM 647 O O . GLU A 1 81 ? 14.455 22.375 -9.496 1.00 47.56 81 GLU A O 1
ATOM 652 N N . ASP A 1 82 ? 13.387 20.413 -9.311 1.00 49.44 82 ASP A N 1
ATOM 653 C CA . ASP A 1 82 ? 13.974 20.079 -7.995 1.00 49.44 82 ASP A CA 1
ATOM 654 C C . ASP A 1 82 ? 15.511 19.975 -8.037 1.00 49.44 82 ASP A C 1
ATOM 656 O O . ASP A 1 82 ? 16.205 20.470 -7.146 1.00 49.44 82 ASP A O 1
ATOM 660 N N . SER A 1 83 ? 16.078 19.377 -9.094 1.00 50.03 83 SER A N 1
ATOM 661 C CA . SER A 1 83 ? 17.537 19.301 -9.266 1.00 50.03 83 SER A CA 1
ATOM 662 C C . SER A 1 83 ? 18.175 20.651 -9.622 1.00 50.03 83 SER A C 1
ATOM 664 O O . SER A 1 83 ? 19.344 20.869 -9.306 1.00 50.03 83 SER A O 1
ATOM 666 N N . ARG A 1 84 ? 17.432 21.584 -10.235 1.00 45.47 84 ARG A N 1
ATOM 667 C CA . ARG A 1 84 ? 17.886 22.975 -10.431 1.00 45.47 84 ARG A CA 1
ATOM 668 C C . ARG A 1 84 ? 17.805 23.787 -9.142 1.00 45.47 84 ARG A C 1
ATOM 670 O O 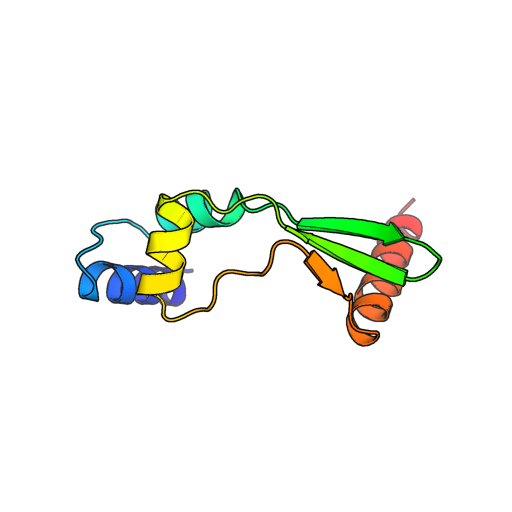. ARG A 1 84 ? 18.729 24.543 -8.862 1.00 45.47 84 ARG A O 1
ATOM 677 N N . ALA A 1 85 ? 16.758 23.604 -8.342 1.00 51.06 85 ALA A N 1
ATOM 678 C CA . ALA A 1 85 ? 16.582 24.299 -7.069 1.00 51.06 85 ALA A CA 1
ATOM 679 C C . ALA A 1 85 ? 17.656 23.911 -6.038 1.00 51.06 85 ALA A C 1
ATOM 681 O O . ALA A 1 85 ? 18.148 24.773 -5.315 1.00 51.06 85 ALA A O 1
ATOM 682 N N . GLN A 1 86 ? 18.082 22.644 -6.009 1.00 50.28 86 GLN A N 1
ATOM 683 C CA . GLN A 1 86 ? 19.166 22.189 -5.126 1.00 50.28 86 GLN A CA 1
ATOM 684 C C . GLN A 1 86 ? 20.558 22.680 -5.554 1.00 50.28 86 GLN A C 1
ATOM 686 O O . GLN A 1 86 ? 21.399 22.912 -4.692 1.00 50.28 86 GLN A O 1
ATOM 691 N N . ASN A 1 87 ? 20.795 22.893 -6.853 1.00 50.16 87 ASN A N 1
ATOM 692 C CA . ASN A 1 87 ? 22.067 23.423 -7.367 1.00 50.16 87 ASN A CA 1
ATOM 693 C C . ASN A 1 87 ? 22.141 24.961 -7.398 1.00 50.16 87 ASN A C 1
ATOM 695 O O . ASN A 1 87 ? 23.218 25.499 -7.616 1.00 50.16 87 ASN A O 1
ATOM 699 N N . ALA A 1 88 ? 21.026 25.670 -7.199 1.00 49.66 88 ALA A N 1
ATOM 700 C CA . ALA A 1 88 ? 20.994 27.134 -7.109 1.00 49.66 88 ALA A CA 1
ATOM 701 C C . ALA A 1 88 ? 21.163 27.665 -5.670 1.00 49.66 88 ALA A C 1
ATOM 703 O O . ALA A 1 88 ? 21.226 28.876 -5.473 1.00 49.66 88 ALA A O 1
ATOM 704 N N . LEU A 1 89 ? 21.208 26.773 -4.671 1.00 49.25 89 LEU A N 1
ATOM 705 C CA . LEU A 1 89 ? 21.414 27.093 -3.251 1.00 49.25 89 LEU A CA 1
ATOM 706 C C . LEU A 1 89 ? 22.841 26.786 -2.745 1.00 49.25 89 LEU A C 1
ATOM 708 O O . LEU A 1 89 ? 23.068 26.829 -1.534 1.00 49.25 89 LEU A O 1
ATOM 712 N N . VAL A 1 90 ? 23.782 26.484 -3.648 1.00 43.12 90 VAL A N 1
ATOM 713 C CA . VAL A 1 90 ? 25.217 26.296 -3.356 1.00 43.12 90 VAL A CA 1
ATOM 714 C C . VAL A 1 90 ? 26.025 27.429 -3.970 1.00 43.12 90 VAL A C 1
ATOM 716 O O . VAL A 1 90 ? 25.767 27.749 -5.151 1.00 43.12 90 VAL A O 1
#